Protein AF-A0A7G9QAT9-F1 (afdb_monomer)

Structure (mmCIF, N/CA/C/O backbone):
data_AF-A0A7G9QAT9-F1
#
_entry.id   AF-A0A7G9QAT9-F1
#
loop_
_atom_site.group_PDB
_atom_site.id
_atom_site.type_symbol
_atom_site.label_atom_id
_atom_site.label_alt_id
_atom_site.label_comp_id
_atom_site.label_asym_id
_atom_site.label_entity_id
_atom_site.label_seq_id
_atom_site.pdbx_PDB_ins_code
_atom_site.Cartn_x
_atom_site.Cartn_y
_atom_site.Cartn_z
_atom_site.occupancy
_atom_site.B_iso_or_equiv
_atom_site.auth_seq_id
_atom_site.auth_comp_id
_atom_site.auth_asym_id
_atom_site.auth_atom_id
_atom_site.pdbx_PDB_model_num
ATOM 1 N N . MET A 1 1 ? -18.392 -4.259 14.121 1.00 74.25 1 MET A N 1
ATOM 2 C CA . MET A 1 1 ? -18.394 -3.969 15.578 1.00 74.25 1 MET A CA 1
ATOM 3 C C . MET A 1 1 ? -17.055 -3.441 16.101 1.00 74.25 1 MET A C 1
ATOM 5 O O . MET A 1 1 ? -17.084 -2.558 16.948 1.00 74.25 1 MET A O 1
ATOM 9 N N . ILE A 1 2 ? -15.897 -3.891 15.590 1.00 84.56 2 ILE A N 1
ATOM 10 C CA . ILE A 1 2 ? -14.577 -3.377 16.021 1.00 84.56 2 ILE A CA 1
ATOM 11 C C . ILE A 1 2 ? -14.416 -1.868 15.744 1.00 84.56 2 ILE A C 1
ATOM 13 O O . ILE A 1 2 ? -14.155 -1.113 16.675 1.00 84.56 2 ILE A O 1
ATOM 17 N N . TYR A 1 3 ? -14.690 -1.392 14.523 1.00 85.00 3 TYR A N 1
ATOM 18 C CA . TYR A 1 3 ? -14.639 0.047 14.197 1.00 85.00 3 TYR A CA 1
ATOM 19 C C . TYR A 1 3 ? -15.457 0.929 15.166 1.00 85.00 3 TYR A C 1
ATOM 21 O O . TYR A 1 3 ? -14.983 1.962 15.639 1.00 85.00 3 TYR A O 1
ATOM 29 N N . ALA A 1 4 ? -16.680 0.497 15.503 1.00 84.06 4 ALA A N 1
ATOM 30 C CA . ALA A 1 4 ? -17.547 1.204 16.446 1.00 84.06 4 ALA A CA 1
ATOM 31 C C . ALA A 1 4 ? -16.952 1.226 17.861 1.00 84.06 4 ALA A C 1
ATOM 33 O O . ALA A 1 4 ? -16.974 2.261 18.513 1.00 84.06 4 ALA A O 1
ATOM 34 N N . SER A 1 5 ? -16.362 0.116 18.314 1.00 84.31 5 SER A N 1
ATOM 35 C CA . SER A 1 5 ? -15.745 0.039 19.644 1.00 84.31 5 SER A CA 1
ATOM 36 C C . SER A 1 5 ? -14.462 0.853 19.804 1.00 84.31 5 SER A C 1
ATOM 38 O O . SER A 1 5 ? -14.117 1.219 20.919 1.00 84.31 5 SER A O 1
ATOM 40 N N . LEU A 1 6 ? -13.762 1.131 18.701 1.00 83.44 6 LEU A N 1
ATOM 41 C CA . LEU A 1 6 ? -12.585 2.002 18.691 1.00 83.44 6 LEU A CA 1
ATOM 42 C C . LEU A 1 6 ? -12.975 3.485 18.598 1.00 83.44 6 LEU A C 1
ATOM 44 O O . LEU A 1 6 ? -12.125 4.370 18.676 1.00 83.44 6 LEU A O 1
ATOM 48 N N . SER A 1 7 ? -14.259 3.785 18.396 1.00 84.31 7 SER A N 1
ATOM 49 C CA . SER A 1 7 ? -14.730 5.141 18.157 1.00 84.31 7 SER A CA 1
ATOM 50 C C . SER A 1 7 ? -15.389 5.742 19.394 1.00 84.31 7 SER A C 1
ATOM 52 O O . SER A 1 7 ? -16.169 5.097 20.083 1.00 84.31 7 SER A O 1
ATOM 54 N N . ARG A 1 8 ? -15.080 7.018 19.656 1.00 83.56 8 ARG A N 1
ATOM 55 C CA . ARG A 1 8 ? -15.623 7.784 20.791 1.00 83.56 8 ARG A CA 1
ATOM 56 C C . ARG A 1 8 ? -16.860 8.616 20.433 1.00 83.56 8 ARG A C 1
ATOM 58 O O . ARG A 1 8 ? -17.570 9.056 21.326 1.00 83.56 8 ARG A O 1
ATOM 65 N N . ASP A 1 9 ? -17.118 8.822 19.141 1.00 86.44 9 ASP A N 1
ATOM 66 C CA . ASP A 1 9 ? -18.274 9.563 18.627 1.00 86.44 9 ASP A CA 1
ATOM 67 C C . ASP A 1 9 ? -19.314 8.594 18.051 1.00 86.44 9 ASP A C 1
ATOM 69 O O . ASP A 1 9 ? -19.123 8.020 16.973 1.00 86.44 9 ASP A O 1
ATOM 73 N N . TYR A 1 10 ? -20.417 8.417 18.779 1.00 83.38 10 TYR A N 1
ATOM 74 C CA . TYR A 1 10 ? -21.509 7.527 18.392 1.00 83.38 10 TYR A CA 1
ATOM 75 C C . TYR A 1 10 ? -22.198 7.975 17.096 1.00 83.38 10 TYR A C 1
ATOM 77 O O . TYR A 1 10 ? -22.375 7.165 16.183 1.00 83.38 10 TYR A O 1
ATOM 85 N N . HIS A 1 11 ? -22.545 9.260 16.982 1.00 84.69 11 HIS A N 1
ATOM 86 C CA . HIS A 1 11 ? -23.283 9.778 15.828 1.00 84.69 11 HIS A CA 1
ATOM 87 C C . HIS A 1 11 ? -22.435 9.736 14.555 1.00 84.69 11 HIS A C 1
ATOM 89 O O . HIS A 1 11 ? -22.906 9.259 13.517 1.00 84.69 11 HIS A O 1
ATOM 95 N N . GLY A 1 12 ? -21.171 10.159 14.634 1.00 85.00 12 GLY A N 1
ATOM 96 C CA . GLY A 1 12 ? -20.246 10.070 13.506 1.00 85.00 12 GLY A CA 1
ATOM 97 C C . GLY A 1 12 ? -19.997 8.626 13.072 1.00 85.00 12 GLY A C 1
ATOM 98 O O . GLY A 1 12 ? -20.026 8.322 11.878 1.00 85.00 12 GLY A O 1
ATOM 99 N N . SER A 1 13 ? -19.820 7.707 14.025 1.00 83.69 13 SER A N 1
ATOM 100 C CA . SER A 1 13 ? -19.591 6.287 13.721 1.00 83.69 13 SER A CA 1
ATOM 101 C C . SER A 1 13 ? -20.801 5.621 13.079 1.00 83.69 13 SER A C 1
ATOM 103 O O . SER A 1 13 ? -20.631 4.860 12.126 1.00 83.69 13 SER A O 1
ATOM 105 N N . PHE A 1 14 ? -22.011 5.928 13.557 1.00 85.69 14 PHE A N 1
ATOM 106 C CA . PHE A 1 14 ? -23.252 5.436 12.964 1.00 85.69 14 PHE A CA 1
ATOM 107 C C . PHE A 1 14 ? -23.400 5.908 11.516 1.00 85.69 14 PHE A C 1
ATOM 109 O O . PHE A 1 14 ? -23.635 5.089 10.633 1.00 85.69 14 PHE A O 1
ATOM 116 N N . ASN A 1 15 ? -23.186 7.200 11.249 1.00 85.88 15 ASN A N 1
ATOM 117 C CA . ASN A 1 15 ? -23.285 7.747 9.894 1.00 85.88 15 ASN A CA 1
ATOM 118 C C . ASN A 1 15 ? -22.246 7.137 8.946 1.00 85.88 15 ASN A C 1
ATOM 120 O O . ASN A 1 15 ? -22.576 6.799 7.813 1.00 85.88 15 ASN A O 1
ATOM 124 N N . LYS A 1 16 ? -21.004 6.942 9.406 1.00 84.62 16 LYS A N 1
ATOM 125 C CA . LYS A 1 16 ? -19.948 6.305 8.604 1.00 84.62 16 LYS A CA 1
ATOM 126 C C . LYS A 1 16 ? -20.266 4.846 8.277 1.00 84.62 16 LYS A C 1
ATOM 128 O O . LYS A 1 16 ? -20.116 4.442 7.129 1.00 84.62 16 LYS A O 1
ATOM 133 N N . LEU A 1 17 ? -20.763 4.080 9.250 1.00 84.81 17 LEU A N 1
ATOM 134 C CA . LEU A 1 17 ? -21.210 2.701 9.025 1.00 84.81 17 LEU A CA 1
ATOM 135 C C . LEU A 1 17 ? -22.433 2.640 8.108 1.00 8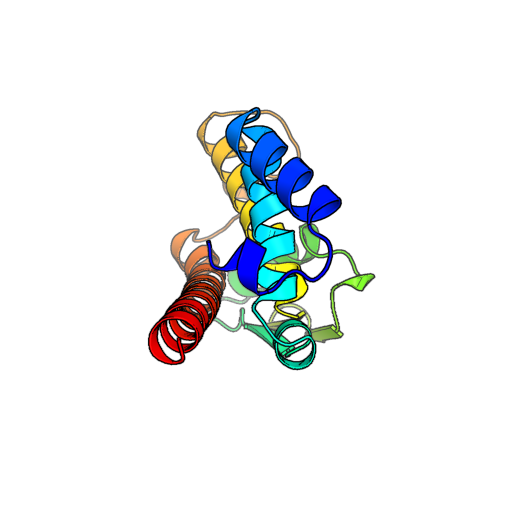4.81 17 LEU A C 1
ATOM 137 O O . LEU A 1 17 ? -22.486 1.800 7.218 1.00 84.81 17 LEU A O 1
ATOM 141 N N . LYS A 1 18 ? -23.398 3.543 8.282 1.00 85.62 18 LYS A N 1
ATOM 142 C CA . LYS A 1 18 ? -24.556 3.639 7.394 1.00 85.62 18 LYS A CA 1
ATOM 143 C C . LYS A 1 18 ? -24.116 3.908 5.950 1.00 85.62 18 LYS A C 1
ATOM 145 O O . LYS A 1 18 ? -24.491 3.168 5.051 1.00 85.62 18 LYS A O 1
ATOM 150 N N . ASN A 1 19 ? -23.246 4.896 5.742 1.00 85.19 19 ASN A N 1
ATOM 151 C CA . ASN A 1 19 ? -22.720 5.240 4.417 1.00 85.19 19 ASN A CA 1
ATOM 152 C C . ASN A 1 19 ? -21.922 4.099 3.769 1.00 85.19 19 ASN A C 1
ATOM 154 O O . ASN A 1 19 ? -21.901 3.992 2.540 1.00 85.19 19 ASN A O 1
ATOM 158 N N . PHE A 1 20 ? -21.252 3.273 4.578 1.00 84.56 20 PHE A N 1
ATOM 159 C CA . PHE A 1 20 ? -20.579 2.055 4.127 1.00 84.56 20 PHE A CA 1
ATOM 160 C C . PHE A 1 20 ? -21.569 1.044 3.535 1.00 84.56 20 PHE A C 1
ATOM 162 O O . PHE A 1 20 ? -21.343 0.540 2.441 1.00 84.56 20 PHE A O 1
ATOM 169 N N . PHE A 1 21 ? -22.692 0.784 4.210 1.00 82.94 21 PHE A N 1
ATOM 170 C CA . PHE A 1 21 ? -23.702 -0.156 3.709 1.00 82.94 21 PHE A CA 1
ATOM 171 C C . PHE A 1 21 ? -24.555 0.413 2.565 1.00 82.94 21 PHE A C 1
ATOM 173 O O . PHE A 1 21 ? -25.000 -0.344 1.706 1.00 82.94 21 PHE A O 1
ATOM 180 N N . ASP A 1 22 ? -24.758 1.731 2.529 1.00 84.00 22 ASP A N 1
ATOM 181 C CA . ASP A 1 22 ? -25.626 2.384 1.543 1.00 84.00 22 ASP A CA 1
ATOM 182 C C . ASP A 1 22 ? -24.946 2.610 0.175 1.00 84.00 22 ASP A C 1
ATOM 184 O O . ASP A 1 22 ? -25.638 2.843 -0.819 1.00 84.00 22 ASP A O 1
ATOM 188 N N . SER A 1 23 ? -23.607 2.572 0.073 1.00 74.31 23 SER A N 1
ATOM 189 C CA . SER A 1 23 ? -22.911 2.866 -1.192 1.00 74.31 23 SER A CA 1
ATOM 190 C C . SER A 1 23 ? -21.642 2.039 -1.412 1.00 74.31 23 SER A C 1
ATOM 192 O O . SER A 1 23 ? -20.767 1.978 -0.564 1.00 74.31 23 SER A O 1
ATOM 194 N N . SER A 1 24 ? -21.472 1.469 -2.609 1.00 62.84 24 SER A N 1
ATOM 195 C CA . SER A 1 24 ? -20.282 0.666 -2.942 1.00 62.84 24 SER A CA 1
ATOM 196 C C . SER A 1 24 ? -18.993 1.486 -3.087 1.00 62.84 24 SER A C 1
ATOM 198 O O . SER A 1 24 ? -17.896 0.961 -2.931 1.00 62.84 24 SER A O 1
ATOM 200 N N . LYS A 1 25 ? -19.091 2.790 -3.380 1.00 64.81 25 LYS A N 1
ATOM 201 C CA . LYS A 1 25 ? -17.914 3.671 -3.514 1.00 64.81 25 LYS A CA 1
ATOM 202 C C . LYS A 1 25 ? -17.290 4.065 -2.174 1.00 64.81 25 LYS A C 1
ATOM 204 O O . LYS A 1 25 ? -16.145 4.508 -2.171 1.00 64.81 25 LYS A O 1
ATOM 209 N N . SER A 1 26 ? -18.011 3.931 -1.063 1.00 76.12 26 SER A N 1
ATOM 210 C CA . SER A 1 26 ? -17.512 4.312 0.262 1.00 76.12 26 SER A CA 1
ATOM 211 C C . SER A 1 26 ? -16.689 3.209 0.933 1.00 76.12 26 SER A C 1
ATOM 213 O O . SER A 1 26 ? -16.035 3.492 1.931 1.00 76.12 26 SER A 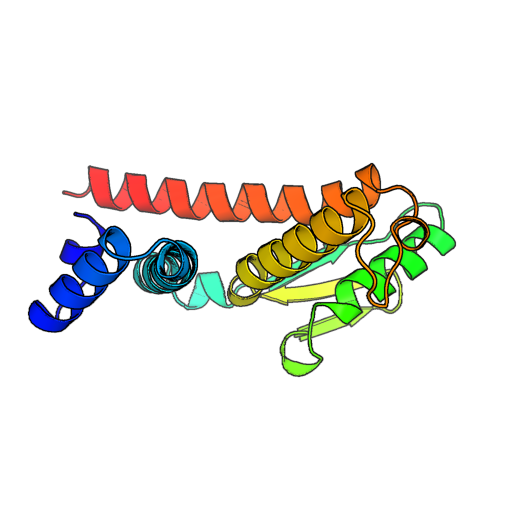O 1
ATOM 215 N N . GLU A 1 27 ? -16.664 1.990 0.381 1.00 82.25 27 GLU A N 1
ATOM 216 C CA . GLU A 1 27 ? -15.993 0.830 0.981 1.00 82.25 27 GLU A CA 1
ATOM 217 C C . GLU A 1 27 ? -14.489 1.067 1.185 1.00 82.25 27 GLU A C 1
ATOM 219 O O . GLU A 1 27 ? -13.979 0.909 2.292 1.00 82.25 27 GLU A O 1
ATOM 224 N N . LEU A 1 28 ? -13.782 1.528 0.145 1.00 84.12 28 LEU A N 1
ATOM 225 C CA . LEU A 1 28 ? -12.339 1.794 0.213 1.00 84.12 28 LEU A CA 1
ATOM 226 C C . LEU A 1 28 ? -12.008 2.968 1.137 1.00 84.12 28 LEU A C 1
ATOM 228 O O . LEU A 1 28 ? -11.033 2.914 1.882 1.00 84.12 28 LEU A O 1
ATOM 232 N N . THR A 1 29 ? -12.826 4.022 1.110 1.00 84.38 29 THR A N 1
ATOM 233 C CA . THR A 1 29 ? -12.661 5.171 2.009 1.00 84.38 29 THR A CA 1
ATOM 234 C C . THR A 1 29 ? -12.883 4.759 3.459 1.00 84.38 29 THR A C 1
ATOM 236 O O . THR A 1 29 ? -12.106 5.132 4.331 1.00 84.38 29 THR A O 1
ATOM 239 N N . PHE A 1 30 ? -13.909 3.951 3.720 1.00 88.19 30 PHE A N 1
ATOM 240 C CA . PHE A 1 30 ? -14.160 3.399 5.042 1.00 88.19 30 PHE A CA 1
ATOM 241 C C . PHE A 1 30 ? -13.015 2.490 5.495 1.00 88.19 30 PHE A C 1
ATOM 243 O O . PHE A 1 30 ? -12.610 2.566 6.652 1.00 88.19 30 PHE A O 1
ATOM 250 N N . PHE A 1 31 ? -12.474 1.657 4.602 1.00 88.75 31 PHE A N 1
ATOM 251 C CA . PHE A 1 31 ? -11.343 0.791 4.919 1.00 88.75 31 PHE A CA 1
ATOM 252 C C . PHE A 1 31 ? -10.094 1.597 5.302 1.00 88.75 31 PHE A C 1
ATOM 254 O O . PHE A 1 31 ? -9.497 1.313 6.336 1.00 88.75 31 PHE A O 1
ATOM 261 N N . ASP A 1 32 ? -9.752 2.646 4.548 1.00 87.88 32 ASP A N 1
ATOM 262 C CA . ASP A 1 32 ? -8.649 3.559 4.889 1.00 87.88 32 ASP A CA 1
ATOM 263 C C . ASP A 1 32 ? -8.848 4.212 6.271 1.00 87.88 32 ASP A C 1
ATOM 265 O O . ASP A 1 32 ? -7.949 4.209 7.114 1.00 87.88 32 ASP A O 1
ATOM 269 N N . GLU A 1 33 ? -10.056 4.709 6.560 1.00 88.69 33 GLU A N 1
ATOM 270 C CA . GLU A 1 33 ? -10.379 5.270 7.878 1.00 88.69 33 GLU A CA 1
ATOM 271 C C . GLU A 1 33 ? -10.342 4.228 9.004 1.00 88.69 33 GLU A C 1
ATOM 273 O O . GLU A 1 33 ? -9.959 4.542 10.135 1.00 88.69 33 GLU A O 1
ATOM 278 N N . PHE A 1 34 ? -10.766 2.997 8.722 1.00 90.94 34 PHE A N 1
ATOM 279 C CA . PHE A 1 34 ? -10.729 1.899 9.678 1.00 90.94 34 PHE A CA 1
ATOM 280 C C . PHE A 1 34 ? -9.291 1.524 10.023 1.00 90.94 34 PHE A C 1
ATOM 282 O O . PHE A 1 34 ? -8.972 1.444 11.207 1.00 90.94 34 PHE A O 1
ATOM 289 N N . VAL A 1 35 ? -8.422 1.368 9.022 1.00 91.19 35 VAL A N 1
ATOM 290 C CA . VAL A 1 35 ? -7.004 1.053 9.231 1.00 91.19 35 VAL A CA 1
ATOM 291 C C . VAL A 1 35 ? -6.320 2.145 10.056 1.00 91.19 35 VAL A C 1
ATOM 293 O O . VAL A 1 35 ? -5.634 1.824 11.019 1.00 91.19 35 VAL A O 1
ATOM 296 N N . LYS A 1 36 ? -6.591 3.427 9.778 1.00 90.38 36 LYS A N 1
ATOM 297 C CA . LYS A 1 36 ? -6.061 4.565 10.560 1.00 90.38 36 LYS A CA 1
ATOM 298 C C . LYS A 1 36 ? -6.513 4.608 12.019 1.00 90.38 36 LYS A C 1
ATOM 300 O O . LYS A 1 36 ? -5.873 5.253 12.839 1.00 90.38 36 LYS A O 1
ATOM 305 N N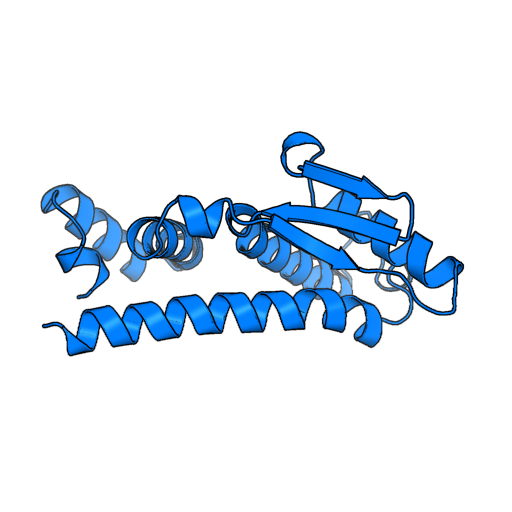 . LYS A 1 37 ? -7.648 3.985 12.342 1.00 90.12 37 LYS A N 1
ATOM 306 C CA . LYS A 1 37 ? -8.126 3.842 13.727 1.00 90.12 37 LYS A CA 1
ATOM 307 C C . LYS A 1 37 ? -7.620 2.574 14.400 1.00 90.12 37 LYS A C 1
ATOM 309 O O . LYS A 1 37 ? -7.595 2.530 15.625 1.00 90.12 37 LYS A O 1
ATOM 314 N N . LEU A 1 38 ? -7.356 1.535 13.613 1.00 91.69 38 LEU A N 1
ATOM 315 C CA . LEU A 1 38 ? -6.912 0.238 14.098 1.00 91.69 38 LEU A CA 1
ATOM 316 C C . LEU A 1 38 ? -5.416 0.257 14.416 1.00 91.69 38 LEU A C 1
ATOM 318 O O . LEU A 1 38 ? -5.034 -0.173 15.498 1.00 91.69 38 LEU A O 1
ATOM 322 N N . LEU A 1 39 ? -4.606 0.744 13.475 1.00 90.56 39 LEU A N 1
ATOM 323 C CA . LEU A 1 39 ? -3.151 0.752 13.563 1.00 90.56 39 LEU A CA 1
ATOM 324 C C . LEU A 1 39 ? -2.656 2.032 14.239 1.00 90.56 39 LEU A C 1
ATOM 326 O O . LEU A 1 39 ? -3.250 3.101 14.081 1.00 90.56 39 LEU A O 1
ATOM 330 N N . ASP A 1 40 ? -1.536 1.928 14.950 1.00 87.94 40 ASP A N 1
ATOM 331 C CA . ASP A 1 40 ? -0.837 3.096 15.481 1.00 87.94 40 ASP A CA 1
ATOM 332 C C . ASP A 1 40 ? -0.229 3.940 14.346 1.00 87.94 40 ASP A C 1
ATOM 334 O O . ASP A 1 40 ? 0.242 3.414 13.332 1.00 87.94 40 ASP A O 1
ATOM 338 N N . THR A 1 41 ? -0.192 5.259 14.537 1.00 88.31 41 THR A N 1
ATOM 339 C CA . THR A 1 41 ? 0.393 6.211 13.584 1.00 88.31 41 THR A CA 1
ATOM 340 C C . THR A 1 41 ? 1.858 5.878 13.306 1.00 88.31 41 THR A C 1
ATOM 342 O O . THR A 1 41 ? 2.287 5.937 12.158 1.00 88.31 41 THR A O 1
ATOM 345 N N . SER A 1 42 ? 2.602 5.436 14.327 1.00 89.62 42 SER A N 1
ATOM 346 C CA . SER A 1 42 ? 4.012 5.045 14.184 1.00 89.62 42 SER A CA 1
ATOM 347 C C . SER A 1 42 ? 4.218 3.900 13.183 1.00 89.62 42 SER A C 1
ATOM 349 O O . SER A 1 42 ? 5.203 3.882 12.446 1.00 89.62 42 SER A O 1
ATOM 351 N N . LEU A 1 43 ? 3.268 2.963 13.111 1.00 89.81 43 LEU A N 1
ATOM 352 C CA . LEU A 1 43 ? 3.307 1.850 12.169 1.00 89.81 43 LEU A CA 1
ATOM 353 C C . LEU A 1 43 ? 2.922 2.305 10.753 1.00 89.81 43 LEU A C 1
ATOM 355 O O . LEU A 1 43 ? 3.514 1.852 9.776 1.00 89.81 43 LEU A O 1
ATOM 359 N N . LEU A 1 44 ? 1.966 3.227 10.630 1.00 90.44 44 LEU A N 1
ATOM 360 C CA . LEU A 1 44 ? 1.573 3.808 9.341 1.00 90.44 44 LEU A CA 1
ATOM 361 C C . LEU A 1 44 ? 2.683 4.657 8.708 1.00 90.44 44 LEU A C 1
ATOM 363 O O . LEU A 1 44 ? 2.817 4.663 7.483 1.00 90.44 44 LEU A O 1
ATOM 367 N N . GLU A 1 45 ? 3.473 5.336 9.537 1.00 92.38 45 GLU A N 1
ATOM 368 C CA . GLU A 1 45 ? 4.647 6.126 9.144 1.00 92.38 45 GLU A CA 1
ATOM 369 C C . GLU A 1 45 ? 5.911 5.270 8.962 1.00 92.38 45 GLU A C 1
ATOM 371 O O . GLU A 1 45 ? 6.936 5.771 8.500 1.00 92.38 45 GLU A O 1
ATOM 376 N N . SER A 1 46 ? 5.853 3.976 9.298 1.00 92.69 46 SER A N 1
ATOM 377 C CA . SER A 1 46 ? 6.994 3.071 9.169 1.00 92.69 46 SER A CA 1
ATOM 378 C C . SER A 1 46 ? 7.465 2.979 7.709 1.00 92.69 46 SER A C 1
ATOM 380 O O . SER A 1 46 ? 6.628 2.894 6.798 1.00 92.69 46 SER A O 1
ATOM 382 N N . PRO A 1 47 ? 8.792 2.991 7.469 1.00 93.94 47 PRO A N 1
ATOM 383 C CA . PRO A 1 47 ? 9.343 3.009 6.127 1.00 93.94 47 PRO A CA 1
ATOM 384 C C . PRO A 1 47 ? 9.074 1.696 5.389 1.00 93.94 47 PRO A C 1
ATOM 386 O O . PRO A 1 47 ? 9.307 0.596 5.891 1.00 93.94 47 PRO A O 1
ATOM 389 N N . LEU A 1 48 ? 8.653 1.849 4.144 1.00 94.62 48 LEU A N 1
ATOM 390 C CA . LEU A 1 48 ? 8.393 0.816 3.163 1.00 94.62 48 LEU A CA 1
ATOM 391 C C . LEU A 1 48 ? 9.362 0.994 1.996 1.00 94.62 48 LEU A C 1
ATOM 393 O O . LEU A 1 48 ? 9.442 2.082 1.427 1.00 94.62 48 LEU A O 1
ATOM 397 N N . ILE A 1 49 ? 10.090 -0.056 1.618 1.00 95.31 49 ILE A N 1
ATOM 398 C CA . ILE A 1 49 ? 11.132 0.033 0.589 1.00 95.31 49 ILE A CA 1
ATOM 399 C C . ILE A 1 49 ? 10.779 -0.875 -0.582 1.00 95.31 49 ILE A C 1
ATOM 401 O O . ILE A 1 49 ? 10.873 -2.093 -0.482 1.00 95.31 49 ILE A O 1
ATOM 405 N N . PHE A 1 50 ? 10.479 -0.281 -1.734 1.00 94.69 50 PHE A N 1
ATOM 406 C CA . PHE A 1 50 ? 10.411 -1.021 -2.989 1.00 94.69 50 PHE A CA 1
ATOM 407 C C . PHE A 1 50 ? 11.819 -1.175 -3.552 1.00 94.69 50 PHE A C 1
ATOM 409 O O . PHE A 1 50 ? 12.468 -0.180 -3.886 1.00 94.69 50 PHE A O 1
ATOM 416 N N . ASN A 1 51 ? 12.295 -2.415 -3.639 1.00 94.00 51 ASN A N 1
ATOM 417 C CA . ASN A 1 51 ? 13.610 -2.742 -4.175 1.00 94.00 51 ASN A CA 1
ATOM 418 C C . ASN A 1 51 ? 13.480 -3.311 -5.590 1.00 94.00 51 ASN A C 1
ATOM 420 O O . ASN A 1 51 ? 12.853 -4.346 -5.797 1.00 94.00 51 ASN A O 1
ATOM 424 N N . PHE A 1 52 ? 14.104 -2.637 -6.550 1.00 92.31 52 PHE A N 1
ATOM 425 C CA . PHE A 1 52 ? 14.105 -3.003 -7.964 1.00 92.31 52 PHE A CA 1
ATOM 426 C C . PHE A 1 52 ? 15.433 -3.616 -8.402 1.00 92.31 52 PHE A C 1
ATOM 428 O O . PHE A 1 52 ? 15.637 -3.777 -9.594 1.00 92.31 52 PHE A O 1
ATOM 435 N N . ASN A 1 53 ? 16.369 -3.900 -7.492 1.00 89.31 53 ASN A N 1
ATOM 436 C CA . ASN A 1 53 ? 17.720 -4.334 -7.840 1.00 89.31 53 ASN A CA 1
ATOM 437 C C . ASN A 1 53 ? 17.751 -5.778 -8.374 1.00 89.31 53 ASN A C 1
ATOM 439 O O . ASN A 1 53 ? 18.029 -6.725 -7.637 1.00 89.31 53 ASN A O 1
ATOM 443 N N . THR A 1 54 ? 17.469 -5.943 -9.664 1.00 87.88 54 THR A N 1
ATOM 444 C CA . THR A 1 54 ? 17.618 -7.210 -10.390 1.00 87.88 54 THR A CA 1
ATOM 445 C C . THR A 1 54 ? 18.904 -7.225 -11.224 1.00 87.88 54 THR A C 1
ATOM 447 O O . THR A 1 54 ? 19.586 -6.208 -11.372 1.00 87.88 54 THR A O 1
ATOM 450 N N . LEU A 1 55 ? 19.219 -8.384 -11.815 1.00 88.69 55 LEU A N 1
ATOM 451 C CA . LEU A 1 55 ? 20.344 -8.552 -12.745 1.00 88.69 55 LEU A CA 1
ATOM 452 C C . LEU A 1 55 ? 20.163 -7.792 -14.072 1.00 88.69 55 LEU A C 1
ATOM 454 O O . LEU A 1 55 ? 21.122 -7.690 -14.834 1.00 88.69 55 LEU A O 1
ATOM 458 N N . SER A 1 56 ? 18.964 -7.274 -14.361 1.00 92.31 56 SER A N 1
ATOM 459 C CA . SER A 1 56 ? 18.646 -6.563 -15.601 1.00 92.31 56 SER A CA 1
ATOM 460 C C . SER A 1 56 ? 18.450 -5.063 -15.342 1.00 92.31 56 SER A C 1
ATOM 462 O O . SER A 1 56 ? 17.396 -4.654 -14.852 1.00 92.31 56 SER A O 1
ATOM 464 N N . PRO A 1 57 ? 19.424 -4.202 -15.698 1.00 91.75 57 PRO A N 1
ATOM 465 C CA . PRO A 1 57 ? 19.322 -2.756 -15.483 1.00 91.75 57 PRO A CA 1
ATOM 466 C C . PRO A 1 57 ? 18.105 -2.111 -16.159 1.00 91.75 57 PRO A C 1
ATOM 468 O O . PRO A 1 57 ? 17.554 -1.136 -15.640 1.00 91.75 57 PRO A O 1
ATOM 471 N N . ASP A 1 58 ? 17.669 -2.661 -17.295 1.00 91.06 58 ASP A N 1
ATOM 472 C CA . ASP A 1 58 ? 16.497 -2.176 -18.022 1.00 91.06 58 ASP A CA 1
ATOM 473 C C . ASP A 1 58 ? 15.198 -2.446 -17.254 1.00 91.06 58 ASP A C 1
ATOM 475 O O . ASP A 1 58 ? 14.346 -1.555 -17.186 1.00 91.06 58 ASP A O 1
ATOM 479 N N . LEU A 1 59 ? 15.071 -3.614 -16.602 1.00 92.25 59 LEU A N 1
ATOM 480 C CA . LEU A 1 59 ? 13.945 -3.906 -15.703 1.00 92.25 59 LEU A CA 1
ATOM 481 C C . LEU A 1 59 ? 13.943 -2.943 -14.521 1.00 92.25 59 LEU A C 1
ATOM 483 O O . LEU A 1 59 ? 12.921 -2.322 -14.232 1.00 92.25 59 LEU A O 1
ATOM 487 N N . ASN A 1 60 ? 15.106 -2.751 -13.895 1.00 93.75 60 ASN A N 1
ATOM 488 C CA . ASN A 1 60 ? 15.228 -1.906 -12.712 1.00 93.75 60 ASN A CA 1
ATOM 489 C C . ASN A 1 60 ? 14.783 -0.466 -13.020 1.00 93.75 60 ASN A C 1
ATOM 491 O O . ASN A 1 60 ? 14.006 0.138 -12.278 1.00 93.75 60 ASN A O 1
ATOM 495 N N . LYS A 1 61 ? 15.230 0.077 -14.163 1.00 93.94 61 LYS A N 1
ATOM 496 C CA . LYS A 1 61 ? 14.821 1.401 -14.648 1.00 93.94 61 LYS A CA 1
ATOM 497 C C . LYS A 1 61 ? 13.328 1.454 -14.967 1.00 93.94 61 LYS A C 1
ATOM 499 O O . LYS A 1 61 ? 12.670 2.430 -14.610 1.00 93.94 61 LYS A O 1
ATOM 504 N N . ASN A 1 62 ? 12.798 0.437 -15.645 1.00 92.69 62 ASN A N 1
ATOM 505 C CA . ASN A 1 62 ? 11.390 0.366 -16.016 1.00 92.69 62 ASN A CA 1
ATOM 506 C C . ASN A 1 62 ? 10.480 0.384 -14.778 1.00 92.69 62 ASN A C 1
ATOM 508 O O . ASN A 1 62 ? 9.641 1.277 -14.644 1.00 92.69 62 ASN A O 1
ATOM 512 N N . HIS A 1 63 ? 10.708 -0.533 -13.836 1.00 92.94 63 HIS A N 1
ATOM 513 C CA . HIS A 1 63 ? 9.911 -0.676 -12.614 1.00 92.94 63 HIS A CA 1
ATOM 514 C C . HIS A 1 63 ? 9.997 0.562 -11.722 1.00 92.94 63 HIS A C 1
ATOM 516 O O . HIS A 1 63 ? 8.968 1.042 -11.242 1.00 92.94 63 HIS A O 1
ATOM 522 N N . PHE A 1 64 ? 11.197 1.132 -11.574 1.00 93.44 64 PHE A N 1
ATOM 523 C CA . PHE A 1 64 ? 11.405 2.376 -10.835 1.00 93.44 64 PHE A CA 1
ATOM 524 C C . PHE A 1 64 ? 10.574 3.527 -11.414 1.00 93.44 64 PHE A C 1
ATOM 526 O O . PHE A 1 64 ? 9.880 4.227 -10.675 1.00 93.44 64 PHE A O 1
ATOM 533 N N . VAL A 1 65 ? 10.614 3.721 -12.739 1.00 91.56 65 VAL A N 1
ATOM 534 C CA . VAL A 1 65 ? 9.855 4.788 -13.410 1.00 91.56 65 VAL A CA 1
ATOM 535 C C . VAL A 1 65 ? 8.354 4.584 -13.234 1.00 91.56 65 VAL A C 1
ATOM 537 O O . VAL A 1 65 ? 7.652 5.556 -12.964 1.00 91.56 65 VAL A O 1
ATOM 540 N N . ILE A 1 66 ? 7.864 3.347 -13.343 1.00 90.00 66 ILE A N 1
ATOM 541 C CA . ILE A 1 66 ? 6.441 3.041 -13.162 1.00 90.00 66 ILE A CA 1
ATOM 542 C C . ILE A 1 66 ? 6.002 3.373 -11.738 1.00 90.00 66 ILE A C 1
ATOM 544 O O . ILE A 1 66 ? 5.078 4.163 -11.577 1.00 90.00 66 ILE A O 1
ATOM 548 N N . ILE A 1 67 ? 6.662 2.838 -10.703 1.00 90.94 67 ILE A N 1
ATOM 549 C CA . ILE A 1 67 ? 6.283 3.115 -9.303 1.00 90.94 67 ILE A CA 1
ATOM 550 C C . ILE A 1 67 ? 6.327 4.615 -9.007 1.00 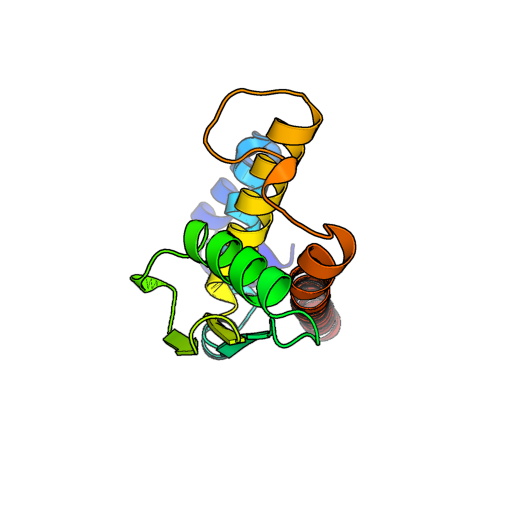90.94 67 ILE A C 1
ATOM 552 O O . ILE A 1 67 ? 5.395 5.158 -8.410 1.00 90.94 67 ILE A O 1
ATOM 556 N N . LYS A 1 68 ? 7.355 5.311 -9.502 1.00 90.75 68 LYS A N 1
ATOM 557 C CA . LYS A 1 68 ? 7.484 6.762 -9.345 1.00 90.75 68 LYS A CA 1
ATOM 558 C C . LYS A 1 68 ? 6.346 7.554 -10.003 1.00 90.75 68 LYS A C 1
ATOM 560 O O . LYS A 1 68 ? 6.067 8.663 -9.580 1.00 90.75 68 LYS A O 1
ATOM 565 N N . GLN A 1 69 ? 5.655 7.018 -11.008 1.00 88.06 69 GLN A N 1
ATOM 566 C CA . GLN A 1 69 ? 4.481 7.686 -11.591 1.00 88.06 69 GLN A CA 1
ATOM 567 C C . GLN A 1 69 ? 3.229 7.595 -10.707 1.00 88.06 69 GLN A C 1
ATOM 569 O O . GLN A 1 69 ? 2.307 8.393 -10.886 1.00 88.06 69 GLN A O 1
ATOM 574 N N . PHE A 1 70 ? 3.170 6.628 -9.789 1.00 87.69 70 PHE A N 1
ATOM 575 C CA . PHE A 1 70 ? 2.053 6.460 -8.854 1.00 87.69 70 PHE A CA 1
ATOM 576 C C . PHE A 1 70 ? 2.311 7.116 -7.495 1.00 87.69 70 PHE A C 1
ATOM 578 O O . PHE A 1 70 ? 1.365 7.468 -6.791 1.00 87.69 70 PHE A O 1
ATOM 585 N N . LEU A 1 71 ? 3.578 7.315 -7.134 1.00 89.12 71 LEU A N 1
ATOM 586 C CA . LEU A 1 71 ? 3.975 8.054 -5.943 1.00 89.12 71 LEU A CA 1
ATOM 587 C C . LEU A 1 71 ? 4.262 9.513 -6.314 1.00 89.12 71 LEU A C 1
ATOM 589 O O . LEU A 1 71 ? 5.131 9.798 -7.126 1.00 89.12 71 LEU A O 1
ATOM 593 N N . THR A 1 72 ? 3.541 10.462 -5.718 1.00 81.19 72 THR A N 1
ATOM 594 C CA . THR A 1 72 ? 3.917 11.882 -5.813 1.00 81.19 72 THR A CA 1
ATOM 595 C C . THR A 1 72 ? 5.213 12.131 -5.045 1.00 81.19 72 THR A C 1
ATOM 597 O O . THR A 1 72 ? 5.438 11.456 -4.045 1.00 81.19 72 THR A O 1
ATOM 600 N N . ASP A 1 73 ? 6.011 13.133 -5.429 1.00 81.44 73 ASP A N 1
ATOM 601 C CA . ASP A 1 73 ? 7.289 13.441 -4.754 1.00 81.44 73 ASP A CA 1
ATOM 602 C C . ASP A 1 73 ? 7.132 13.649 -3.233 1.00 81.44 73 ASP A C 1
ATOM 604 O O . ASP A 1 73 ? 8.006 13.269 -2.466 1.00 81.44 73 ASP A O 1
ATOM 608 N N . ASN A 1 74 ? 5.977 14.150 -2.782 1.00 86.06 74 ASN A N 1
ATOM 609 C CA . ASN A 1 74 ? 5.659 14.322 -1.357 1.00 86.06 74 ASN A CA 1
ATOM 610 C C . ASN A 1 74 ? 5.435 13.009 -0.581 1.00 86.06 74 ASN A C 1
ATOM 612 O O . ASN A 1 74 ? 5.353 13.047 0.640 1.00 86.06 74 ASN A O 1
ATOM 616 N N . ASN A 1 75 ? 5.286 11.877 -1.272 1.00 90.56 75 ASN A N 1
ATOM 617 C CA . ASN A 1 75 ? 5.081 10.555 -0.669 1.00 90.56 75 ASN A CA 1
ATOM 618 C C . ASN A 1 75 ? 6.360 9.703 -0.735 1.00 90.56 75 ASN A C 1
ATOM 620 O O . ASN A 1 75 ? 6.308 8.508 -0.447 1.00 90.56 75 ASN A O 1
ATOM 624 N N . ILE A 1 76 ? 7.475 10.270 -1.204 1.00 94.00 76 ILE A N 1
ATOM 625 C CA . ILE A 1 76 ? 8.758 9.580 -1.327 1.00 94.00 76 ILE A CA 1
ATOM 626 C C . ILE A 1 76 ? 9.688 10.134 -0.253 1.00 94.00 76 ILE A C 1
ATOM 628 O O . ILE A 1 76 ? 10.120 11.281 -0.331 1.00 94.00 76 ILE A O 1
ATOM 632 N N . ASP A 1 77 ? 10.029 9.294 0.718 1.00 93.44 77 ASP A N 1
ATOM 633 C CA . ASP A 1 77 ? 10.923 9.663 1.818 1.00 93.44 77 ASP A CA 1
ATOM 634 C C . ASP A 1 77 ? 12.391 9.625 1.372 1.00 93.44 77 ASP A C 1
ATOM 636 O O . ASP A 1 77 ? 13.212 10.445 1.780 1.00 93.44 77 ASP A O 1
ATOM 640 N N . ASN A 1 78 ? 12.734 8.665 0.507 1.00 95.00 78 ASN A N 1
ATOM 641 C CA . ASN A 1 78 ? 14.063 8.519 -0.078 1.00 95.00 78 ASN A CA 1
ATOM 642 C C . ASN A 1 78 ? 13.991 7.760 -1.412 1.00 95.00 78 ASN A C 1
ATOM 644 O O . ASN A 1 78 ? 13.071 6.978 -1.648 1.00 95.00 78 ASN A O 1
ATOM 648 N N . GLN A 1 79 ? 14.976 7.947 -2.290 1.00 94.88 79 GLN A N 1
ATOM 649 C CA . GLN A 1 79 ? 15.103 7.160 -3.517 1.00 94.88 79 GLN A CA 1
ATOM 650 C C . GLN A 1 79 ? 16.568 6.985 -3.921 1.00 94.88 79 GLN A C 1
ATOM 652 O O . GLN A 1 79 ? 17.363 7.923 -3.865 1.00 94.88 79 GLN A O 1
ATOM 657 N N . ILE A 1 80 ? 16.899 5.792 -4.409 1.00 95.31 80 ILE A N 1
ATOM 658 C CA . ILE A 1 80 ? 18.147 5.514 -5.119 1.00 95.31 80 ILE A CA 1
ATOM 659 C C . ILE A 1 80 ? 17.763 5.219 -6.565 1.00 95.31 80 ILE A C 1
ATOM 661 O O . ILE A 1 80 ? 17.027 4.269 -6.840 1.00 95.31 80 ILE A O 1
ATOM 665 N N . GLN A 1 81 ? 18.235 6.056 -7.490 1.00 94.31 81 GLN A N 1
ATOM 666 C CA . GLN A 1 81 ? 17.834 6.021 -8.898 1.00 94.31 81 GLN A CA 1
ATOM 667 C C . GLN A 1 81 ? 17.956 4.608 -9.490 1.00 94.31 81 GLN A C 1
ATOM 669 O O . GLN A 1 81 ? 19.043 4.038 -9.514 1.00 94.31 81 GLN A O 1
ATOM 674 N N . ASN A 1 82 ? 16.843 4.077 -10.013 1.00 94.06 82 ASN A N 1
ATOM 675 C CA . ASN A 1 82 ? 16.734 2.733 -10.599 1.00 94.06 82 ASN A CA 1
ATOM 676 C C . ASN A 1 82 ? 17.080 1.575 -9.640 1.00 94.06 82 ASN A C 1
ATOM 678 O O . ASN A 1 82 ? 17.348 0.478 -10.109 1.00 94.06 82 ASN A O 1
ATOM 682 N N . VAL A 1 83 ? 17.118 1.793 -8.325 1.00 94.06 83 VAL A N 1
ATOM 683 C CA . VAL A 1 83 ? 17.461 0.749 -7.341 1.00 94.06 83 VAL A CA 1
ATOM 684 C C . VAL A 1 83 ? 16.362 0.617 -6.305 1.00 94.06 83 VAL A C 1
ATOM 686 O O . VAL A 1 83 ? 15.872 -0.485 -6.081 1.00 94.06 83 VAL A O 1
ATOM 689 N N . SER A 1 84 ? 15.940 1.723 -5.693 1.00 95.75 84 SER A N 1
ATOM 690 C CA . SER A 1 84 ? 14.912 1.674 -4.659 1.00 95.75 84 SER A CA 1
ATOM 691 C C . SER A 1 84 ? 14.126 2.969 -4.516 1.00 95.75 84 SER A C 1
A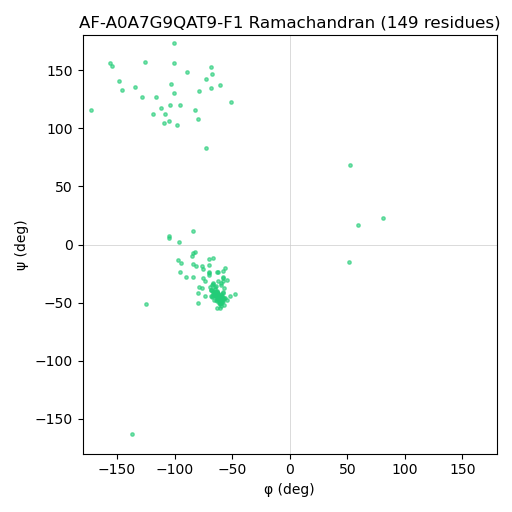TOM 693 O 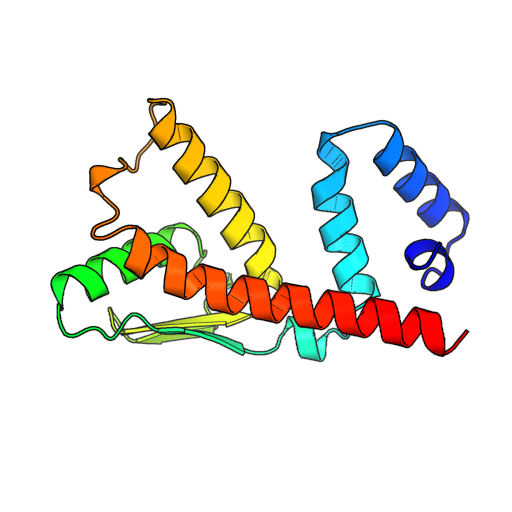O . SER A 1 84 ? 14.620 4.059 -4.815 1.00 95.75 84 SER A O 1
ATOM 695 N N . ILE A 1 85 ? 12.895 2.834 -4.028 1.00 96.44 85 ILE A N 1
ATOM 696 C CA . ILE A 1 85 ? 12.048 3.942 -3.580 1.00 96.44 85 ILE A CA 1
ATOM 697 C C . ILE A 1 85 ? 11.563 3.613 -2.169 1.00 96.44 85 ILE A C 1
ATOM 699 O O . ILE A 1 85 ? 11.000 2.542 -1.945 1.00 96.44 85 ILE A O 1
ATOM 703 N N . THR A 1 86 ? 11.777 4.535 -1.236 1.00 96.44 86 THR A N 1
ATOM 704 C CA . THR A 1 86 ? 11.258 4.472 0.131 1.00 96.44 86 THR A CA 1
ATOM 705 C C . THR A 1 86 ? 10.032 5.373 0.254 1.00 96.44 86 THR A C 1
ATOM 707 O O . THR A 1 86 ? 10.063 6.534 -0.154 1.00 96.44 86 THR A O 1
ATOM 710 N N . THR A 1 87 ? 8.961 4.828 0.814 1.00 95.44 87 THR A N 1
ATOM 711 C CA . THR A 1 87 ? 7.719 5.518 1.185 1.00 95.44 87 THR A CA 1
ATOM 712 C C . THR A 1 87 ? 7.276 5.011 2.562 1.00 95.44 87 THR A C 1
ATOM 714 O O . THR A 1 87 ? 8.058 4.363 3.251 1.00 95.44 87 THR A O 1
ATOM 717 N N . SER A 1 88 ? 6.024 5.228 2.949 1.00 94.19 88 SER A N 1
ATOM 718 C CA . SER A 1 88 ? 5.437 4.728 4.196 1.00 94.19 88 SER A CA 1
ATOM 719 C C . SER A 1 88 ? 4.154 3.930 3.949 1.00 94.19 88 SER A C 1
ATOM 721 O O . SER A 1 88 ? 3.478 4.086 2.922 1.00 94.19 88 SER A O 1
ATOM 723 N N . TYR A 1 89 ? 3.795 3.058 4.896 1.00 91.75 89 TYR A N 1
ATOM 724 C CA . TYR A 1 89 ? 2.626 2.173 4.778 1.00 91.75 89 TYR A CA 1
ATOM 725 C C . TYR A 1 89 ? 1.303 2.920 4.569 1.00 91.75 89 TYR A C 1
ATOM 727 O O . TYR A 1 89 ? 0.410 2.403 3.896 1.00 91.75 89 TYR A O 1
ATOM 735 N N . GLN A 1 90 ? 1.179 4.157 5.058 1.00 91.31 90 GLN A N 1
ATOM 736 C CA . GLN A 1 90 ? 0.006 5.004 4.808 1.00 91.31 90 GLN A CA 1
ATOM 737 C C . GLN A 1 90 ? -0.280 5.254 3.313 1.00 91.31 90 GLN A C 1
ATOM 739 O O . GLN A 1 90 ? -1.413 5.568 2.944 1.00 91.31 90 GLN A O 1
ATOM 744 N N . HIS A 1 91 ? 0.720 5.115 2.436 1.00 92.19 91 HIS A N 1
ATOM 745 C CA . HIS A 1 91 ? 0.572 5.318 0.992 1.00 92.19 91 HIS A CA 1
ATOM 746 C C . HIS A 1 91 ? 0.344 4.014 0.214 1.00 92.19 91 HIS A C 1
ATOM 748 O O . HIS A 1 91 ? -0.078 4.062 -0.946 1.00 92.19 91 HIS A O 1
ATOM 754 N N . LEU A 1 92 ? 0.567 2.856 0.844 1.00 91.56 92 LEU A N 1
ATOM 755 C CA . LEU A 1 92 ? 0.551 1.550 0.187 1.00 91.56 92 LEU A CA 1
ATOM 756 C C . LEU A 1 92 ? -0.836 1.174 -0.356 1.00 91.56 92 LEU A C 1
ATOM 758 O O . LEU A 1 92 ? -0.949 0.730 -1.499 1.00 91.56 92 LEU A O 1
ATOM 762 N N . LEU A 1 93 ? -1.904 1.409 0.415 1.00 89.19 93 LEU A N 1
ATOM 763 C CA . LEU A 1 93 ? -3.273 1.112 -0.026 1.00 89.19 93 LEU A CA 1
ATOM 764 C C . LEU A 1 93 ? -3.637 1.893 -1.292 1.00 89.19 93 LEU A C 1
ATOM 766 O O . LEU A 1 93 ? -4.156 1.330 -2.256 1.00 89.19 93 LEU A O 1
ATOM 770 N N . LYS A 1 94 ? -3.348 3.197 -1.297 1.00 89.50 94 LYS A N 1
ATOM 771 C CA . LYS A 1 94 ? -3.634 4.063 -2.442 1.00 89.50 94 LYS A CA 1
ATOM 772 C C . LYS A 1 94 ? -2.828 3.636 -3.666 1.00 89.50 94 LYS A C 1
ATOM 774 O O . LYS A 1 94 ? -3.402 3.507 -4.744 1.00 89.50 94 LYS A O 1
ATOM 779 N N . LEU A 1 95 ? -1.537 3.352 -3.480 1.00 91.06 95 LEU A N 1
ATOM 780 C CA . LEU A 1 95 ? -0.671 2.827 -4.532 1.00 91.06 95 LEU A CA 1
ATOM 781 C C . LEU A 1 95 ? -1.260 1.550 -5.150 1.00 91.06 95 LEU A C 1
ATOM 783 O O . LEU A 1 95 ? -1.367 1.457 -6.371 1.00 91.06 95 LEU A O 1
ATOM 78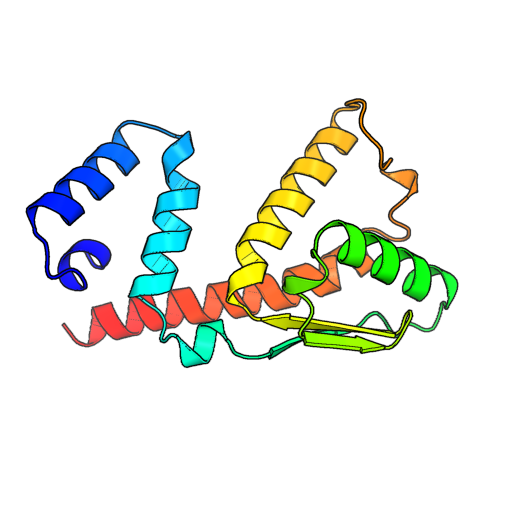7 N N . ALA A 1 96 ? -1.699 0.597 -4.325 1.00 89.81 96 ALA A N 1
ATOM 788 C CA . ALA A 1 96 ? -2.294 -0.651 -4.793 1.00 89.81 96 ALA A CA 1
ATOM 789 C C . ALA A 1 96 ? -3.600 -0.436 -5.563 1.00 89.81 96 ALA A C 1
ATOM 791 O O . ALA A 1 96 ? -3.798 -1.042 -6.615 1.00 89.81 96 ALA A O 1
ATOM 792 N N . ILE A 1 97 ? -4.475 0.450 -5.078 1.00 87.75 97 ILE A N 1
ATOM 793 C CA . ILE A 1 97 ? -5.726 0.806 -5.761 1.00 87.75 97 ILE A CA 1
ATOM 794 C C . ILE A 1 97 ? -5.429 1.424 -7.130 1.00 87.75 97 ILE A C 1
ATOM 796 O O . ILE A 1 97 ? -6.014 1.006 -8.134 1.00 87.75 97 ILE A O 1
ATOM 800 N N . ASP A 1 98 ? -4.516 2.394 -7.185 1.00 88.06 98 ASP A N 1
ATOM 801 C CA . ASP A 1 98 ? -4.190 3.114 -8.414 1.00 88.06 98 ASP A CA 1
ATOM 802 C C . ASP A 1 98 ? -3.510 2.188 -9.433 1.00 88.06 98 ASP A C 1
ATOM 804 O O . ASP A 1 98 ? -3.901 2.176 -10.605 1.00 88.06 98 ASP A O 1
ATOM 808 N N . LEU A 1 99 ? -2.574 1.343 -8.986 1.00 88.00 99 LEU A N 1
ATOM 809 C CA . LEU A 1 99 ? -1.944 0.307 -9.809 1.00 88.00 99 LEU A CA 1
ATOM 810 C C . LEU A 1 99 ? -2.967 -0.692 -10.343 1.00 88.00 99 LEU A C 1
ATOM 812 O O . LEU A 1 99 ? -3.011 -0.935 -11.549 1.00 88.00 99 LEU A O 1
ATOM 816 N N . ARG A 1 100 ? -3.824 -1.234 -9.469 1.00 85.06 100 ARG A N 1
ATOM 817 C CA . ARG A 1 100 ? -4.879 -2.186 -9.830 1.00 85.06 100 ARG A CA 1
ATOM 818 C C . ARG A 1 100 ? -5.800 -1.590 -10.882 1.00 85.06 100 ARG A C 1
ATOM 820 O O . ARG A 1 100 ? -6.025 -2.200 -11.924 1.00 85.06 100 ARG A O 1
ATOM 827 N N . ASN A 1 101 ? -6.330 -0.394 -10.632 1.00 83.31 101 ASN A N 1
ATOM 828 C CA . ASN A 1 101 ? -7.260 0.260 -11.550 1.00 83.31 101 ASN A CA 1
ATOM 829 C C . ASN A 1 101 ? -6.610 0.485 -12.910 1.00 83.31 101 ASN A C 1
ATOM 831 O O . ASN A 1 101 ? -7.210 0.197 -13.945 1.00 83.31 101 ASN A O 1
ATOM 835 N N . ARG A 1 102 ? -5.361 0.941 -12.905 1.00 78.75 102 ARG A N 1
ATOM 836 C CA . ARG A 1 102 ? -4.613 1.219 -14.120 1.00 78.75 102 ARG A CA 1
ATOM 837 C C . ARG A 1 102 ? -4.301 -0.059 -14.905 1.00 78.75 102 ARG A C 1
ATOM 839 O O . ARG A 1 102 ? -4.582 -0.097 -16.098 1.00 78.75 102 ARG A O 1
ATOM 846 N N . TYR A 1 103 ? -3.873 -1.127 -14.234 1.00 79.12 103 TYR A N 1
ATOM 847 C CA . TYR A 1 103 ? -3.677 -2.447 -14.839 1.00 79.12 103 TYR A CA 1
ATOM 848 C C . TYR A 1 103 ? -4.964 -3.009 -15.468 1.00 79.12 103 TYR A C 1
ATOM 850 O O . TYR A 1 103 ? -4.953 -3.422 -16.627 1.00 79.12 103 TYR A O 1
ATOM 858 N N . PHE A 1 104 ? -6.097 -2.968 -14.756 1.00 73.31 104 PHE A N 1
ATOM 859 C CA . PHE A 1 104 ? -7.379 -3.446 -15.293 1.00 73.31 104 PHE A CA 1
ATOM 860 C C . PHE A 1 104 ? -7.869 -2.608 -16.477 1.00 73.31 104 PHE A C 1
ATOM 862 O O . PHE A 1 104 ? -8.374 -3.163 -17.452 1.00 73.31 104 PHE A O 1
ATOM 869 N N . HIS A 1 105 ? -7.687 -1.285 -16.439 1.00 69.81 105 HIS A N 1
ATOM 870 C CA . HIS A 1 105 ? -7.979 -0.441 -17.597 1.00 69.81 105 HIS A CA 1
ATOM 871 C C . HIS A 1 105 ? -7.146 -0.834 -18.823 1.00 69.81 105 HIS A C 1
ATOM 873 O O . HIS A 1 105 ? -7.659 -0.763 -19.941 1.00 69.81 105 HIS A O 1
ATOM 879 N N . PHE A 1 106 ? -5.908 -1.297 -18.633 1.00 68.88 106 PHE A N 1
ATOM 880 C CA . PHE A 1 106 ? -5.077 -1.785 -19.733 1.00 68.88 106 PHE A CA 1
ATOM 881 C C . PHE A 1 106 ? -5.516 -3.147 -20.253 1.00 68.88 106 PHE A C 1
ATOM 883 O O . PHE A 1 106 ? -5.639 -3.311 -21.465 1.00 68.88 106 PHE A O 1
ATOM 890 N N . ALA A 1 107 ? -5.816 -4.090 -19.356 1.00 64.62 107 ALA A N 1
ATOM 891 C CA . ALA A 1 107 ? -6.290 -5.423 -19.724 1.00 64.62 107 ALA A CA 1
ATOM 892 C C . ALA A 1 107 ? -7.576 -5.378 -20.574 1.00 64.62 107 ALA A C 1
ATOM 894 O O . ALA A 1 107 ? -7.794 -6.249 -21.410 1.00 64.62 107 ALA A O 1
ATOM 895 N N . VAL A 1 108 ? -8.405 -4.341 -20.392 1.00 66.50 108 VAL A N 1
ATOM 896 C CA . VAL A 1 108 ? -9.673 -4.144 -21.119 1.00 66.50 108 VAL A CA 1
ATOM 897 C C . VAL A 1 108 ? -9.527 -3.205 -22.340 1.00 66.50 108 VAL A C 1
ATOM 899 O O . VAL A 1 108 ? -10.497 -2.952 -23.048 1.00 66.50 108 VAL A O 1
ATOM 902 N N . GLY A 1 109 ? -8.321 -2.705 -22.647 1.00 59.06 109 GLY A N 1
ATOM 903 C CA . GLY A 1 109 ? -8.050 -1.908 -23.857 1.00 59.06 109 GLY A CA 1
ATOM 904 C C . GLY A 1 109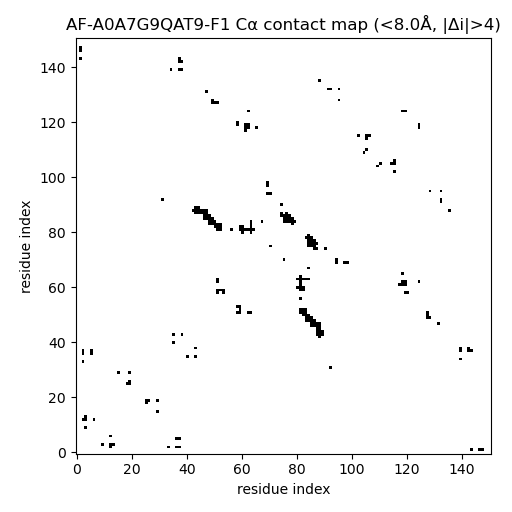 ? -8.431 -0.421 -23.777 1.00 59.06 109 GLY A C 1
ATOM 905 O O . GLY A 1 109 ? -8.655 0.220 -24.804 1.00 59.06 109 GLY A O 1
ATOM 906 N N . GLY A 1 110 ? -8.516 0.152 -22.572 1.00 59.06 110 GLY A N 1
ATOM 907 C CA . GLY A 1 110 ? -8.833 1.568 -22.365 1.00 59.06 110 GLY A CA 1
ATOM 908 C C . GLY A 1 110 ? -7.686 2.520 -22.739 1.00 59.06 110 GLY A C 1
ATOM 909 O O . GLY A 1 110 ? -6.515 2.259 -22.470 1.00 59.06 110 GLY A O 1
ATOM 910 N N . GLN A 1 111 ? -8.014 3.676 -23.326 1.00 53.88 111 GLN A N 1
ATOM 911 C CA . GLN A 1 111 ? -7.037 4.722 -23.649 1.00 53.88 111 GLN A CA 1
ATOM 912 C C . GLN A 1 111 ? -6.689 5.564 -22.407 1.00 53.88 111 GLN A C 1
ATOM 914 O O . GLN A 1 111 ? -7.510 6.386 -22.005 1.00 53.88 111 GLN A O 1
ATOM 919 N N . ARG A 1 112 ? -5.478 5.412 -21.829 1.00 54.16 112 ARG A N 1
ATOM 920 C CA . ARG A 1 112 ? -4.729 6.503 -21.144 1.00 54.16 112 ARG A CA 1
ATOM 921 C C . ARG A 1 112 ? -3.283 6.142 -20.721 1.00 54.16 112 ARG A C 1
ATOM 923 O O . ARG A 1 112 ? -3.061 5.375 -19.791 1.00 54.16 112 ARG A O 1
ATOM 930 N N . ASN A 1 113 ? -2.334 6.855 -21.339 1.00 51.41 113 ASN A N 1
ATOM 931 C CA . ASN A 1 113 ? -0.957 7.258 -20.969 1.00 51.41 113 ASN A CA 1
ATOM 932 C C . ASN A 1 113 ? 0.113 6.258 -20.482 1.00 51.41 113 ASN A C 1
ATOM 934 O O . ASN A 1 113 ? 1.277 6.636 -20.521 1.00 51.41 113 ASN A O 1
ATOM 938 N N . ILE A 1 114 ? -0.212 5.030 -20.088 1.00 53.28 114 ILE A N 1
ATOM 939 C CA . ILE A 1 114 ? 0.766 3.937 -19.929 1.00 53.28 114 ILE A CA 1
ATOM 940 C C . ILE A 1 114 ? 0.113 2.715 -20.593 1.00 53.28 114 ILE A C 1
ATOM 942 O O . ILE A 1 114 ? -1.094 2.539 -20.476 1.00 53.28 114 ILE A O 1
ATOM 946 N N . ARG A 1 115 ? 0.824 1.932 -21.393 1.00 56.91 115 ARG A N 1
ATOM 947 C CA . ARG A 1 115 ? 0.324 0.723 -22.069 1.00 56.91 115 ARG A CA 1
ATOM 948 C C . ARG A 1 115 ? 0.792 -0.499 -21.270 1.00 56.91 115 ARG A C 1
ATOM 950 O O . ARG A 1 115 ? 1.828 -0.431 -20.628 1.00 56.91 115 ARG A O 1
ATOM 957 N N . SER A 1 116 ? 0.117 -1.651 -21.353 1.00 52.81 116 SER A N 1
ATOM 958 C CA . SER A 1 116 ? 0.634 -2.907 -20.757 1.00 52.81 116 SER A CA 1
ATOM 959 C C . SER A 1 116 ? 2.030 -3.297 -21.258 1.00 52.81 116 SER A C 1
ATOM 961 O O . SER A 1 116 ? 2.714 -4.063 -20.593 1.00 52.81 116 SER A O 1
ATOM 963 N N . ILE A 1 117 ? 2.454 -2.768 -22.412 1.00 57.28 117 ILE A N 1
ATOM 964 C CA . ILE A 1 117 ? 3.813 -2.939 -22.942 1.00 57.28 117 ILE A CA 1
ATOM 965 C C . ILE A 1 117 ? 4.868 -2.182 -22.121 1.00 57.28 117 ILE A C 1
ATOM 967 O O . ILE A 1 117 ? 6.055 -2.459 -22.248 1.00 57.28 117 ILE A O 1
ATOM 971 N N . ASP A 1 118 ? 4.437 -1.219 -21.306 1.00 71.88 118 ASP A N 1
ATOM 972 C CA . ASP A 1 118 ? 5.326 -0.347 -20.553 1.00 71.88 118 ASP A CA 1
ATOM 973 C C . ASP A 1 118 ? 5.772 -0.993 -19.242 1.00 71.88 118 ASP A C 1
ATOM 975 O O . ASP A 1 118 ? 6.757 -0.521 -18.697 1.00 71.88 118 ASP A O 1
ATOM 979 N N . ILE A 1 119 ? 5.104 -2.049 -18.747 1.00 82.75 119 ILE A N 1
ATOM 980 C CA . ILE A 1 119 ? 5.571 -2.855 -17.608 1.00 82.75 119 ILE A CA 1
ATOM 981 C C . ILE A 1 119 ? 6.263 -4.104 -18.154 1.00 82.75 119 ILE A C 1
ATOM 983 O O . ILE A 1 119 ? 5.617 -5.053 -18.605 1.00 82.75 119 ILE A O 1
ATOM 987 N N . ILE A 1 120 ? 7.592 -4.096 -18.129 1.00 84.94 120 ILE A N 1
ATOM 988 C CA . ILE A 1 120 ? 8.397 -5.235 -18.573 1.00 84.94 120 ILE A CA 1
ATOM 989 C C . ILE A 1 120 ? 8.395 -6.283 -17.455 1.00 84.94 120 ILE A C 1
ATOM 991 O O . ILE A 1 120 ? 8.622 -5.942 -16.299 1.00 84.94 120 ILE A O 1
ATOM 995 N N . GLU A 1 121 ? 8.136 -7.550 -17.789 1.00 87.81 121 GLU A N 1
ATOM 996 C CA . GLU A 1 121 ? 8.057 -8.657 -16.819 1.00 87.81 121 GLU A CA 1
ATOM 997 C C . GLU A 1 121 ? 7.096 -8.372 -15.649 1.00 87.81 121 GLU A C 1
ATOM 999 O O . GLU A 1 121 ? 7.494 -8.221 -14.493 1.00 87.81 121 GLU A O 1
ATOM 1004 N N . ASN A 1 122 ? 5.796 -8.319 -15.965 1.00 86.19 122 ASN A N 1
ATOM 1005 C CA . ASN A 1 122 ? 4.719 -8.035 -15.008 1.00 86.19 122 ASN A CA 1
ATOM 1006 C C . ASN A 1 122 ? 4.814 -8.848 -13.709 1.00 86.19 122 ASN A C 1
ATOM 1008 O O . ASN A 1 122 ? 4.617 -8.287 -12.636 1.00 86.19 122 ASN A O 1
ATOM 1012 N N . ASP A 1 123 ? 5.132 -10.140 -13.785 1.00 88.25 123 ASP A N 1
ATOM 1013 C CA . ASP A 1 123 ? 5.200 -11.001 -12.600 1.00 88.25 123 ASP A CA 1
ATOM 1014 C C . ASP A 1 123 ? 6.290 -10.542 -11.622 1.00 88.25 123 ASP A C 1
ATOM 1016 O O . ASP A 1 123 ? 6.067 -10.514 -10.412 1.00 88.25 123 ASP A O 1
ATOM 1020 N N . VAL A 1 124 ? 7.445 -10.115 -12.142 1.00 89.88 124 VAL A N 1
ATOM 1021 C CA . VAL A 1 124 ? 8.553 -9.584 -11.333 1.00 89.88 124 VAL A CA 1
ATOM 1022 C C . VAL A 1 124 ? 8.163 -8.244 -10.717 1.00 89.88 124 VAL A C 1
ATOM 1024 O O . VAL A 1 124 ? 8.372 -8.031 -9.524 1.00 89.88 124 VAL A O 1
ATOM 1027 N N . PHE A 1 125 ? 7.535 -7.369 -11.505 1.00 90.81 125 PHE A N 1
ATOM 1028 C CA . PHE A 1 125 ? 7.050 -6.077 -11.028 1.00 90.81 125 PHE A CA 1
ATOM 1029 C C . PHE A 1 125 ? 6.022 -6.226 -9.896 1.00 90.81 125 PHE A C 1
ATOM 1031 O O . PHE A 1 125 ? 6.177 -5.648 -8.820 1.00 90.81 125 PHE A O 1
ATOM 1038 N N . PHE A 1 126 ? 4.974 -7.026 -10.116 1.00 89.94 126 PHE A N 1
ATOM 1039 C CA . PHE A 1 126 ? 3.907 -7.204 -9.134 1.00 89.94 126 PHE A CA 1
ATOM 1040 C C . PHE A 1 126 ? 4.366 -7.980 -7.908 1.00 89.94 126 PHE A C 1
ATOM 1042 O O . PHE A 1 126 ? 3.817 -7.748 -6.836 1.00 89.94 126 PHE A O 1
ATOM 1049 N N . LYS A 1 127 ? 5.386 -8.840 -8.012 1.00 92.19 127 LYS A N 1
ATOM 1050 C CA . LYS A 1 127 ? 5.975 -9.499 -6.843 1.00 92.19 127 LYS A CA 1
ATOM 1051 C C . LYS A 1 127 ? 6.458 -8.484 -5.799 1.00 92.19 127 LYS A C 1
ATOM 1053 O O . LYS A 1 127 ? 6.108 -8.631 -4.633 1.00 92.19 127 LYS A O 1
ATOM 1058 N N . ILE A 1 128 ? 7.161 -7.430 -6.227 1.00 91.19 128 ILE A N 1
ATOM 1059 C CA . ILE A 1 128 ? 7.688 -6.372 -5.342 1.00 91.19 128 ILE A CA 1
ATOM 1060 C C . ILE A 1 128 ? 6.560 -5.692 -4.551 1.00 91.19 128 ILE A C 1
ATOM 1062 O O . ILE A 1 128 ? 6.699 -5.412 -3.367 1.00 91.19 128 ILE A O 1
ATOM 1066 N N . ILE A 1 129 ? 5.423 -5.434 -5.198 1.00 91.44 129 ILE A N 1
ATOM 1067 C CA . ILE A 1 129 ? 4.278 -4.759 -4.571 1.00 91.44 129 ILE A CA 1
ATOM 1068 C C . ILE A 1 129 ? 3.456 -5.733 -3.716 1.00 91.44 129 ILE A C 1
ATOM 1070 O O . ILE A 1 129 ? 2.999 -5.382 -2.629 1.00 91.44 129 ILE A O 1
ATOM 1074 N N . ASN A 1 130 ? 3.236 -6.951 -4.212 1.00 91.62 130 ASN A N 1
ATOM 1075 C CA . ASN A 1 130 ? 2.364 -7.935 -3.579 1.00 91.62 130 ASN A CA 1
ATOM 1076 C C . ASN A 1 130 ? 2.949 -8.469 -2.274 1.00 91.62 130 ASN A C 1
ATOM 1078 O O . ASN A 1 130 ? 2.187 -8.705 -1.343 1.00 91.62 130 ASN A O 1
ATOM 1082 N N . GLU A 1 131 ? 4.269 -8.652 -2.186 1.00 91.81 131 GLU A N 1
ATOM 1083 C CA . GLU A 1 131 ? 4.919 -9.065 -0.936 1.00 91.81 131 GLU A CA 1
ATOM 1084 C C . GLU A 1 131 ? 4.648 -8.044 0.179 1.00 91.81 131 GLU A C 1
ATOM 1086 O O . GLU A 1 131 ? 4.180 -8.412 1.259 1.00 91.81 131 GLU A O 1
ATOM 1091 N N . GLU A 1 132 ? 4.808 -6.757 -0.126 1.00 91.81 132 GLU A N 1
ATOM 1092 C CA . GLU A 1 132 ? 4.547 -5.674 0.821 1.00 91.81 132 GLU A CA 1
ATOM 1093 C C . GLU A 1 132 ? 3.059 -5.522 1.167 1.00 91.81 132 GLU A C 1
ATOM 1095 O O . GLU A 1 132 ? 2.700 -5.322 2.330 1.00 91.81 132 GLU A O 1
ATOM 1100 N N . LEU A 1 133 ? 2.162 -5.683 0.188 1.00 92.12 133 LEU A N 1
ATOM 1101 C CA . LEU A 1 133 ? 0.717 -5.677 0.438 1.00 92.12 133 LEU A CA 1
ATOM 1102 C C . LEU A 1 133 ? 0.271 -6.844 1.312 1.00 92.12 133 LEU A C 1
ATOM 1104 O O . LEU A 1 133 ? -0.540 -6.653 2.217 1.00 92.12 133 LEU A O 1
ATOM 1108 N N . CYS A 1 134 ? 0.786 -8.045 1.058 1.00 92.88 134 CYS A N 1
ATOM 1109 C CA . CYS A 1 134 ? 0.484 -9.221 1.866 1.00 92.88 134 CYS A CA 1
ATOM 1110 C C . CYS A 1 134 ? 0.976 -9.042 3.304 1.00 92.88 134 CYS A C 1
ATOM 1112 O O . CYS A 1 134 ? 0.247 -9.383 4.238 1.00 92.88 134 CYS A O 1
ATOM 1114 N N . ASN A 1 135 ? 2.170 -8.473 3.492 1.00 92.25 135 ASN A N 1
ATOM 1115 C CA . ASN A 1 135 ? 2.688 -8.141 4.816 1.00 92.25 135 ASN A CA 1
ATOM 1116 C C . ASN A 1 135 ? 1.764 -7.144 5.536 1.00 92.25 135 ASN A C 1
ATOM 1118 O O . ASN A 1 135 ? 1.273 -7.414 6.632 1.00 92.25 135 ASN A O 1
ATOM 1122 N N . TRP A 1 136 ? 1.413 -6.044 4.870 1.00 92.12 136 TRP A N 1
ATOM 1123 C CA . TRP A 1 136 ? 0.514 -5.028 5.417 1.00 92.12 136 TRP A CA 1
ATOM 1124 C C . TRP A 1 136 ? -0.875 -5.578 5.783 1.00 92.12 136 TRP A C 1
ATOM 1126 O O . TRP A 1 136 ? -1.383 -5.317 6.875 1.00 92.12 136 TRP A O 1
ATOM 1136 N N . LEU A 1 137 ? -1.471 -6.407 4.918 1.00 93.00 137 LEU A N 1
ATOM 1137 C CA . LEU A 1 137 ? -2.742 -7.084 5.201 1.00 93.00 137 LEU A CA 1
ATOM 1138 C C . LEU A 1 137 ? -2.631 -8.058 6.379 1.00 93.00 137 LEU A C 1
ATOM 1140 O O . LEU A 1 137 ? -3.571 -8.172 7.166 1.00 93.00 137 LEU A O 1
ATOM 1144 N N . SER A 1 138 ? -1.489 -8.733 6.522 1.00 94.38 138 SER A N 1
ATOM 1145 C CA . SER A 1 138 ? -1.229 -9.636 7.646 1.00 94.38 138 SER A CA 1
ATOM 1146 C C . SER A 1 138 ? -1.178 -8.876 8.970 1.00 94.38 138 SER A C 1
ATOM 1148 O O . SER A 1 138 ? -1.772 -9.331 9.946 1.00 94.38 138 SER A O 1
ATOM 1150 N N . ILE A 1 139 ? -0.550 -7.695 8.995 1.00 92.38 139 ILE A N 1
ATOM 1151 C CA . ILE A 1 139 ? -0.513 -6.821 10.178 1.00 92.38 139 ILE A CA 1
ATOM 1152 C C . ILE A 1 139 ? -1.926 -6.359 10.555 1.00 92.38 139 ILE A C 1
ATOM 1154 O O . ILE A 1 139 ? -2.339 -6.514 11.702 1.00 92.38 139 ILE A O 1
ATOM 1158 N N . ILE A 1 140 ? -2.707 -5.877 9.581 1.00 92.88 140 ILE A N 1
ATOM 1159 C CA . ILE A 1 140 ? -4.105 -5.473 9.809 1.00 92.88 140 ILE A CA 1
ATOM 1160 C C . ILE A 1 140 ? -4.917 -6.633 10.387 1.00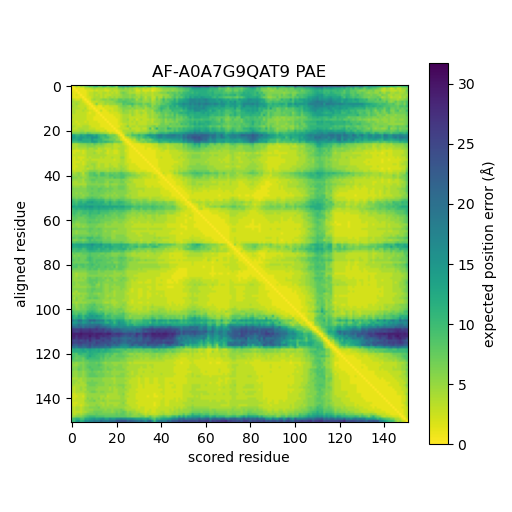 92.88 140 ILE A C 1
ATOM 1162 O O . ILE A 1 140 ? -5.671 -6.458 11.345 1.00 92.88 140 ILE A O 1
ATOM 1166 N N . TYR A 1 141 ? -4.778 -7.825 9.807 1.00 94.12 141 TYR A N 1
ATOM 1167 C CA . TYR A 1 141 ? -5.502 -9.003 10.267 1.00 94.12 141 TYR A CA 1
ATOM 1168 C C . TYR A 1 141 ? -5.094 -9.410 11.688 1.00 94.12 141 TYR A C 1
ATOM 1170 O O . TYR A 1 141 ? -5.958 -9.718 12.511 1.00 94.12 141 TYR A O 1
ATOM 1178 N N . PHE A 1 142 ? -3.798 -9.364 12.000 1.00 93.75 142 PHE A N 1
ATOM 1179 C CA . PHE A 1 142 ? -3.289 -9.650 13.336 1.00 93.75 142 PHE A CA 1
ATOM 1180 C C . PHE A 1 142 ? -3.856 -8.682 14.383 1.00 93.75 142 PHE A C 1
ATOM 1182 O O . PHE A 1 142 ? -4.355 -9.132 15.415 1.00 93.75 142 PHE A O 1
ATOM 1189 N N . ASP A 1 143 ? -3.888 -7.380 14.094 1.00 91.44 143 ASP A N 1
ATOM 1190 C CA . ASP A 1 143 ? -4.436 -6.383 15.022 1.00 91.44 143 ASP A CA 1
ATOM 1191 C C . ASP A 1 143 ? -5.952 -6.527 15.207 1.00 91.44 143 ASP A C 1
ATOM 1193 O O . ASP A 1 143 ? -6.467 -6.368 16.318 1.00 91.44 143 ASP A O 1
ATOM 1197 N N . ILE A 1 144 ? -6.684 -6.920 14.158 1.00 92.75 144 ILE A N 1
ATOM 1198 C CA . ILE A 1 144 ? -8.101 -7.296 14.279 1.00 92.75 144 ILE A CA 1
ATOM 1199 C C . ILE A 1 144 ? -8.272 -8.444 15.279 1.00 92.75 144 ILE A C 1
ATOM 1201 O O . ILE A 1 144 ? -9.149 -8.373 16.147 1.00 92.75 144 ILE A O 1
ATOM 1205 N N . LEU A 1 145 ? -7.450 -9.493 15.173 1.00 92.81 145 LEU A N 1
ATOM 1206 C CA . LEU A 1 145 ? -7.501 -10.636 16.084 1.00 92.81 145 LEU A CA 1
ATOM 1207 C C . LEU A 1 145 ? -7.115 -10.239 17.510 1.00 92.81 145 LEU A C 1
ATOM 1209 O O . LEU A 1 145 ? -7.811 -10.626 18.447 1.00 92.81 145 LEU A O 1
ATOM 1213 N N . ALA A 1 146 ? -6.069 -9.429 17.682 1.00 90.69 146 ALA A N 1
ATOM 1214 C CA . ALA A 1 146 ? -5.628 -8.949 18.988 1.00 90.69 146 ALA A CA 1
ATOM 1215 C C . ALA A 1 146 ? -6.725 -8.136 19.694 1.00 90.69 146 ALA A C 1
ATOM 1217 O O . ALA A 1 146 ? -7.025 -8.371 20.866 1.00 90.69 146 ALA A O 1
ATOM 1218 N N . VAL A 1 147 ? -7.391 -7.226 18.975 1.00 90.19 147 VAL A N 1
ATOM 1219 C CA . VAL A 1 147 ? -8.530 -6.463 19.512 1.00 90.19 147 VAL A CA 1
ATOM 1220 C C . VAL A 1 147 ? -9.730 -7.366 19.800 1.00 90.19 147 VAL A C 1
ATOM 1222 O O . VAL A 1 147 ? -10.484 -7.102 20.737 1.00 90.19 147 VAL A O 1
ATOM 1225 N N . SER A 1 148 ? -9.933 -8.421 19.008 1.00 88.25 148 SER A N 1
ATOM 1226 C CA . SER A 1 148 ? -11.021 -9.375 19.230 1.00 88.25 148 SER A CA 1
ATOM 1227 C C . SER A 1 148 ? -10.776 -10.308 20.417 1.00 88.25 148 SER A C 1
ATOM 1229 O O . SER A 1 148 ? -11.751 -10.730 21.025 1.00 88.25 148 SER A O 1
ATOM 1231 N N . ALA A 1 149 ? -9.523 -10.657 20.717 1.00 87.44 149 ALA A N 1
ATOM 1232 C CA . ALA A 1 149 ? -9.158 -11.564 21.807 1.00 87.44 149 ALA A CA 1
ATOM 1233 C C . ALA A 1 149 ? -9.045 -10.858 23.169 1.00 87.44 149 ALA A C 1
ATOM 1235 O O . ALA A 1 149 ? -9.265 -11.480 24.202 1.00 87.44 149 ALA A O 1
ATOM 1236 N N . ASN A 1 150 ? -8.715 -9.562 23.175 1.00 76.25 150 ASN A N 1
ATOM 1237 C CA . ASN A 1 150 ? -8.623 -8.738 24.388 1.00 76.25 150 ASN A CA 1
ATOM 1238 C C . ASN A 1 150 ? -9.978 -8.155 24.847 1.00 76.25 150 ASN A C 1
ATOM 1240 O O . ASN A 1 150 ? -10.010 -7.257 25.692 1.00 76.25 150 ASN A O 1
ATOM 1244 N N . LYS A 1 151 ? -11.090 -8.630 24.280 1.00 54.47 151 LYS A N 1
ATOM 1245 C CA . LYS A 1 151 ? -12.466 -8.292 24.662 1.00 54.47 151 LYS A CA 1
ATOM 1246 C C . LYS A 1 151 ? -13.201 -9.522 25.153 1.00 54.47 151 LYS A C 1
ATOM 1248 O O . LYS A 1 151 ? -14.029 -9.342 26.070 1.00 54.47 151 LYS A O 1
#

Nearest PDB structures (foldseek):
  4biw-assembly1_A  TM=2.678E-01  e=6.991E+00  Escherichia coli K-12

Secondary structure (DSSP, 8-state):
-HHHHT-S-HHHHHHHHHHHHH-GGGHHHHHHHHHHHHS-HHHHTSEEEEE---S-HHHHHHHHHHHHHHS-GGG-SEEETTTEEEEEHHHHHHHHHHHHHHHHHHHTT--SS--GGGSSSHHHHHHHHHHHHHHHHHHHHHHHHHHHH--

Solvent-accessible surface area (backbone atoms only — not comparable to full-atom values): 8730 Å² total; per-residue (Å²): 111,68,70,57,72,75,46,91,50,65,69,63,46,50,52,53,53,49,45,39,77,75,33,87,81,35,46,65,59,49,48,54,55,44,48,66,67,72,48,57,68,72,63,34,63,34,82,37,74,47,69,38,78,59,98,44,69,69,53,9,40,42,52,44,56,54,54,52,72,68,45,55,76,91,56,48,80,46,73,44,90,48,36,34,44,29,28,33,50,72,51,47,64,58,45,50,51,54,51,50,54,52,50,53,39,39,78,72,70,54,93,68,100,68,57,72,83,64,55,67,61,56,69,65,54,48,47,58,53,46,56,53,50,52,51,53,53,49,52,55,52,49,52,54,49,53,60,60,71,78,105

Mean predicted aligned error: 6.51 Å

Sequence (151 aa):
MIYASLSRDYHGSFNKLKNFFDSSKSELTFFDEFVKKLLDTSLLESPLIFNFNTLSPDLNKNHFVIIKQFLTDNNIDNQIQNVSITTSYQHLLKLAIDLRNRYFHFAVGGQRNIRSIDIIENDVFFKIINEELCNWLSIIYFDILAVSANK

Foldseek 3Di:
DLLCVLDPDNVVSVVLVVCCVVDPVSVLVSVLVSCPSLDDPCQQQDKDKQFLDDPDLVLLQLLQVVLCVQDDPVQFPDDDHSTMTIGGNSCLSSSCVVVVVVVVCQVVPHDDDAHPVSNDPVVSSVVSSVVVVVVSVVVSVVSVVVSVVVD

Radius of gyration: 17.91 Å; Cα contacts (8 Å, |Δi|>4): 132; chains: 1; bounding box: 46×26×48 Å

Organism: NCBI:txid336820

pLDDT: mean 85.75, std 10.42, range [51.41, 96.44]